Protein AF-A0A4Z0MKW8-F1 (afdb_monomer_lite)

Sequence (143 aa):
MVGWSIWFISRFDLAFAQEQYKRYEQHFSTNLGLVRLYQERAGQHTTNYGDLDSGPLVLGYSIPANAFAFADAVALGDLRNARRLQRLIQLGRREIETPTELRYGVRFANLPVSPLAEALLLYSEFPVTTHSSVRSSTAHVAF

Secondary structure (DSSP, 8-state):
--HHHHHHHTTT-HHHHHHHHHHHHHHHEEE-SS-EEEBSSTT----B---TTT-SBBTTB-HHHHHHHHHHHHHTT-HHHHHHHHHHHHHHEEEEEETTEEEEEESSSS-BPPHHHHHHHHHHHS-----------------

Radius of gyration: 18.4 Å; chains: 1; bounding box: 49×50×52 Å

Organism: NCBI:txid1525360

Foldseek 3Di:
DQLVVLLVCCVPPVPVSVVSLVVQCVFFWDDPDLAIFGFPDGPQQDADQDDLQFGTGHGRTGLLRLLSNLLSCLSNVVVVRNRRSVVVQVVQWDWDDDPVDIAIDGPVDRGGHRPVSGVSNVCSVVPPPPPPDPPPPPPPDDD

Structure (mmCIF, N/CA/C/O backbone):
data_AF-A0A4Z0MKW8-F1
#
_entry.id   AF-A0A4Z0MKW8-F1
#
loop_
_atom_site.group_PDB
_atom_site.id
_atom_site.type_symbol
_atom_site.label_atom_id
_atom_site.label_alt_id
_atom_site.label_comp_id
_atom_site.label_asym_id
_atom_site.label_entity_id
_atom_site.label_seq_id
_atom_site.pdbx_PDB_ins_code
_atom_site.Cartn_x
_atom_site.Cartn_y
_atom_site.Cartn_z
_atom_site.occupancy
_atom_site.B_iso_or_equiv
_atom_site.auth_seq_id
_atom_site.auth_comp_id
_atom_site.auth_asym_id
_atom_site.auth_atom_id
_atom_site.pdbx_PDB_model_num
ATOM 1 N N . MET A 1 1 ? 0.426 11.325 -3.180 1.00 67.50 1 MET A N 1
ATOM 2 C CA . MET A 1 1 ? -0.264 10.022 -3.193 1.00 67.50 1 MET A CA 1
ATOM 3 C C . MET A 1 1 ? -0.005 9.284 -4.511 1.00 67.50 1 MET A C 1
ATOM 5 O O . MET A 1 1 ? -0.615 9.621 -5.515 1.00 67.50 1 MET A O 1
ATOM 9 N N . VAL A 1 2 ? 0.948 8.342 -4.540 1.00 82.06 2 VAL A N 1
ATOM 10 C CA . VAL A 1 2 ? 1.342 7.599 -5.766 1.00 82.06 2 VAL A CA 1
ATOM 11 C C . VAL A 1 2 ? 0.580 6.275 -5.919 1.00 82.06 2 VAL A C 1
ATOM 13 O O . VAL A 1 2 ? 0.263 5.896 -7.042 1.00 82.06 2 VAL A O 1
ATOM 16 N N . GLY A 1 3 ? 0.246 5.607 -4.807 1.00 85.56 3 GLY A N 1
ATOM 17 C CA . GLY A 1 3 ? -0.361 4.270 -4.830 1.00 85.56 3 GLY A CA 1
ATOM 18 C C . GLY A 1 3 ? -1.683 4.201 -5.603 1.00 85.56 3 GLY A C 1
ATOM 19 O O . GLY A 1 3 ? -1.796 3.445 -6.554 1.00 85.56 3 GLY A O 1
ATOM 20 N N . TRP A 1 4 ? -2.662 5.070 -5.310 1.00 89.38 4 TRP A N 1
ATOM 21 C CA . TRP A 1 4 ? -3.954 5.020 -6.021 1.00 89.38 4 TRP A CA 1
ATOM 22 C C . TRP A 1 4 ? -3.816 5.177 -7.550 1.00 89.38 4 TRP A C 1
ATOM 24 O O . TRP A 1 4 ? -4.556 4.549 -8.308 1.00 89.38 4 TRP A O 1
ATOM 34 N N . SER A 1 5 ? -2.850 5.985 -8.008 1.00 93.81 5 SER A N 1
ATOM 35 C CA . SER A 1 5 ? -2.586 6.191 -9.431 1.00 93.81 5 SER A CA 1
ATOM 36 C C . SER A 1 5 ? -2.075 4.917 -10.098 1.00 93.81 5 SER A C 1
ATOM 38 O O . SER A 1 5 ? -2.455 4.641 -11.230 1.00 93.81 5 SER A O 1
ATOM 40 N N . ILE A 1 6 ? -1.242 4.126 -9.415 1.00 96.31 6 ILE A N 1
ATOM 41 C CA . ILE A 1 6 ? -0.727 2.850 -9.933 1.00 96.31 6 ILE A CA 1
ATOM 42 C C . ILE A 1 6 ? -1.882 1.868 -10.120 1.00 96.31 6 ILE A C 1
ATOM 44 O O . ILE A 1 6 ? -2.047 1.321 -11.216 1.00 96.31 6 ILE A O 1
ATOM 48 N N . TRP A 1 7 ? -2.722 1.702 -9.095 1.00 95.06 7 TRP A N 1
ATOM 49 C CA . TRP A 1 7 ? -3.927 0.883 -9.180 1.00 95.06 7 TRP A CA 1
ATOM 50 C C . TRP A 1 7 ? -4.818 1.320 -10.346 1.00 95.06 7 TRP A C 1
ATOM 52 O O . TRP A 1 7 ? -5.239 0.488 -11.149 1.00 95.06 7 TRP A O 1
ATOM 62 N N . PHE A 1 8 ? -5.063 2.624 -10.491 1.00 95.00 8 PHE A N 1
ATOM 63 C CA . PHE A 1 8 ? -5.893 3.161 -11.568 1.00 95.00 8 PHE A CA 1
ATOM 64 C C . PHE A 1 8 ? -5.296 2.888 -12.957 1.00 95.00 8 PHE A C 1
ATOM 66 O O . PHE A 1 8 ? -5.992 2.372 -13.831 1.00 95.00 8 PHE A O 1
ATOM 73 N N . ILE A 1 9 ? -4.002 3.160 -13.148 1.00 96.94 9 ILE A N 1
ATOM 74 C CA . ILE A 1 9 ? -3.279 2.924 -14.408 1.00 96.94 9 ILE A CA 1
ATOM 75 C C . ILE A 1 9 ? -3.317 1.446 -14.801 1.00 96.94 9 ILE A C 1
ATOM 77 O O . ILE A 1 9 ? -3.489 1.135 -15.979 1.00 96.94 9 ILE A O 1
ATOM 81 N N . SER A 1 10 ? -3.243 0.522 -13.834 1.00 96.06 10 SER A N 1
ATOM 82 C CA . SER A 1 10 ? -3.263 -0.926 -14.103 1.00 96.06 10 SER A CA 1
ATOM 83 C C . SER A 1 10 ? -4.496 -1.400 -14.889 1.00 96.06 10 SER A C 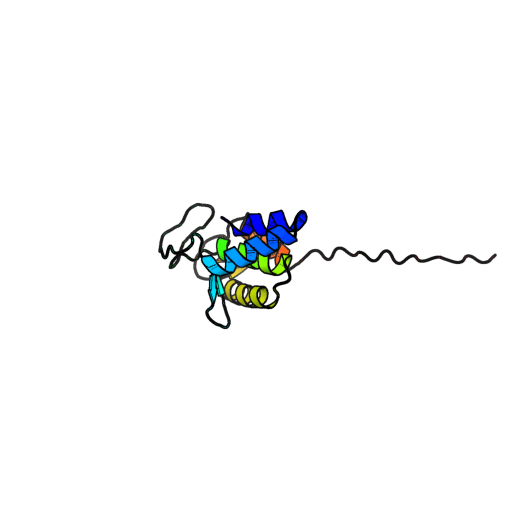1
ATOM 85 O O . SER A 1 10 ? -4.472 -2.466 -15.501 1.00 96.06 10 SER A O 1
ATOM 87 N N . ARG A 1 11 ? -5.573 -0.602 -14.904 1.00 93.69 11 ARG A N 1
ATOM 88 C CA . ARG A 1 11 ? -6.823 -0.890 -15.617 1.00 93.69 11 ARG A CA 1
ATOM 89 C C . ARG A 1 11 ? -6.734 -0.668 -17.129 1.00 93.69 11 ARG A C 1
ATOM 91 O O . ARG A 1 11 ? -7.579 -1.204 -17.840 1.00 93.69 11 ARG A O 1
ATOM 98 N N . PHE A 1 12 ? -5.763 0.107 -17.613 1.00 96.31 12 PHE A N 1
ATOM 99 C CA . PHE A 1 12 ? -5.632 0.449 -19.037 1.00 96.31 12 PHE A CA 1
ATOM 100 C C . PHE A 1 12 ? -4.195 0.399 -19.580 1.00 96.31 12 PHE A C 1
ATOM 102 O O . PHE A 1 12 ? -4.031 0.251 -20.787 1.00 96.31 12 PHE A O 1
ATOM 109 N N . ASP A 1 13 ? -3.165 0.452 -18.730 1.00 97.69 13 ASP A N 1
ATOM 110 C CA . ASP A 1 13 ? -1.762 0.236 -19.109 1.00 97.69 13 ASP A CA 1
ATOM 111 C C . ASP A 1 13 ? -1.018 -0.560 -18.024 1.00 97.69 13 ASP A C 1
ATOM 113 O O . ASP A 1 13 ? -0.393 -0.023 -17.104 1.00 97.69 13 ASP A O 1
ATOM 117 N N . LEU A 1 14 ? -1.103 -1.888 -18.125 1.00 96.81 14 LEU A N 1
ATOM 118 C CA . LEU A 1 14 ? -0.502 -2.792 -17.147 1.00 96.81 14 LEU A CA 1
ATOM 119 C C . LEU A 1 14 ? 1.031 -2.689 -17.114 1.00 96.81 14 LEU A C 1
ATOM 121 O O . LEU A 1 14 ? 1.623 -2.771 -16.038 1.00 96.81 14 LEU A O 1
ATOM 125 N N . ALA A 1 15 ? 1.678 -2.513 -18.267 1.00 97.81 15 ALA A N 1
ATOM 126 C CA . ALA A 1 15 ? 3.135 -2.482 -18.350 1.00 97.81 15 ALA A CA 1
ATOM 127 C C . ALA A 1 15 ? 3.694 -1.239 -17.647 1.00 97.81 15 ALA A C 1
ATOM 129 O O . ALA A 1 15 ? 4.612 -1.348 -16.827 1.00 97.81 15 ALA A O 1
ATOM 130 N N . PHE A 1 16 ? 3.089 -0.075 -17.893 1.00 97.81 16 PHE A N 1
ATOM 131 C CA . PHE A 1 16 ? 3.470 1.156 -17.215 1.00 97.81 16 PHE A CA 1
ATOM 132 C C . PHE A 1 16 ? 3.176 1.089 -15.711 1.00 97.81 16 PHE A C 1
ATOM 134 O O . PHE A 1 16 ? 4.029 1.464 -14.903 1.00 97.81 16 PHE A O 1
ATOM 141 N N . ALA A 1 17 ? 2.024 0.539 -15.307 1.00 98.12 17 ALA A N 1
ATOM 142 C CA . ALA A 1 17 ? 1.694 0.352 -13.892 1.00 98.12 17 ALA A CA 1
ATOM 143 C C . ALA A 1 17 ? 2.720 -0.532 -13.164 1.00 98.12 17 ALA A C 1
ATOM 145 O O . ALA A 1 17 ? 3.158 -0.191 -12.066 1.00 98.12 17 ALA A O 1
ATOM 146 N N . GLN A 1 18 ? 3.156 -1.635 -13.780 1.00 98.00 18 GLN A N 1
ATOM 147 C CA . GLN A 1 18 ? 4.186 -2.513 -13.216 1.00 98.00 18 GLN A CA 1
ATOM 148 C C . GLN A 1 18 ? 5.530 -1.799 -13.042 1.00 98.00 18 GLN A C 1
ATOM 1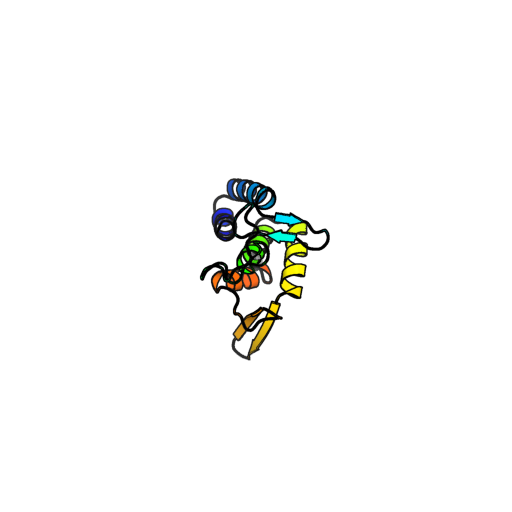50 O O . GLN A 1 18 ? 6.225 -2.019 -12.046 1.00 98.00 18 GLN A O 1
ATOM 155 N N . GLU A 1 19 ? 5.910 -0.944 -13.990 1.00 98.00 19 GLU A N 1
ATOM 156 C CA . GLU A 1 19 ? 7.116 -0.129 -13.870 1.00 98.00 19 GLU A CA 1
ATOM 157 C C . GLU A 1 19 ? 7.008 0.855 -12.699 1.00 98.00 19 GLU A C 1
ATOM 159 O O . GLU A 1 19 ? 7.914 0.922 -11.861 1.00 98.00 19 GLU A O 1
ATOM 164 N N . GLN A 1 20 ? 5.888 1.574 -12.596 1.00 97.69 20 GLN A N 1
ATOM 165 C CA . GLN A 1 20 ? 5.673 2.530 -11.511 1.00 97.69 20 GLN A CA 1
ATOM 166 C C . GLN A 1 20 ? 5.592 1.838 -10.149 1.00 97.69 20 GLN A C 1
ATOM 168 O O . GLN A 1 20 ? 6.162 2.339 -9.183 1.00 97.69 20 GLN A O 1
ATOM 173 N N . TYR A 1 21 ? 4.983 0.656 -10.071 1.00 97.38 21 TYR A N 1
ATOM 174 C CA . TYR A 1 21 ? 4.932 -0.145 -8.849 1.00 97.38 21 TYR A CA 1
ATOM 175 C C . TYR A 1 21 ? 6.317 -0.563 -8.359 1.00 97.38 21 TYR A C 1
ATOM 177 O O . TYR A 1 21 ? 6.618 -0.411 -7.176 1.00 97.38 21 TYR A O 1
ATOM 185 N N . LYS A 1 22 ? 7.206 -1.003 -9.258 1.00 97.19 22 LYS A N 1
ATOM 186 C CA . LYS A 1 22 ? 8.593 -1.333 -8.889 1.00 97.19 22 LYS A CA 1
ATOM 187 C C . LYS A 1 22 ? 9.329 -0.120 -8.324 1.00 97.19 22 LYS A C 1
ATOM 189 O O . LYS A 1 22 ? 9.999 -0.235 -7.301 1.00 97.19 22 LYS A O 1
ATOM 194 N N . ARG A 1 23 ? 9.177 1.049 -8.953 1.00 96.56 23 ARG A N 1
ATOM 195 C CA . ARG A 1 23 ? 9.762 2.309 -8.460 1.00 96.56 23 ARG A CA 1
ATOM 196 C C . ARG A 1 23 ? 9.164 2.702 -7.107 1.00 96.56 23 ARG A C 1
ATOM 198 O O . ARG A 1 23 ? 9.891 3.096 -6.199 1.00 96.56 23 ARG A O 1
ATOM 205 N N . TYR A 1 24 ? 7.852 2.552 -6.948 1.00 95.56 24 TYR A N 1
ATOM 206 C CA . TYR A 1 24 ? 7.154 2.845 -5.701 1.00 95.56 24 TYR A CA 1
ATOM 207 C C . TYR A 1 24 ? 7.646 1.952 -4.557 1.00 95.56 24 TYR A C 1
ATOM 209 O O . TYR A 1 24 ? 8.030 2.458 -3.504 1.00 95.56 24 TYR A O 1
ATOM 217 N N . GLU A 1 25 ? 7.746 0.640 -4.779 1.00 95.12 25 GLU A N 1
ATOM 218 C CA . GLU A 1 25 ? 8.324 -0.301 -3.817 1.00 95.12 25 GLU A CA 1
ATOM 219 C C . GLU A 1 25 ? 9.763 0.080 -3.440 1.00 95.12 25 GLU A C 1
ATOM 221 O O . GLU A 1 25 ? 10.108 0.071 -2.259 1.00 95.12 25 GLU A O 1
ATOM 226 N N . GLN A 1 26 ? 10.598 0.442 -4.414 1.00 94.81 26 GLN A N 1
ATOM 227 C CA . GLN A 1 26 ? 12.004 0.784 -4.179 1.00 94.81 26 GLN A CA 1
ATOM 228 C C . GLN A 1 26 ? 12.190 2.062 -3.357 1.00 94.81 26 GLN A C 1
ATOM 230 O O . GLN A 1 26 ? 13.080 2.113 -2.512 1.00 94.81 26 GLN A O 1
ATOM 235 N N . HIS A 1 27 ? 11.376 3.091 -3.598 1.00 93.88 27 HIS A N 1
ATOM 236 C CA . HIS A 1 27 ? 11.596 4.418 -3.016 1.00 93.88 27 HIS A CA 1
ATOM 237 C C . HIS A 1 27 ? 10.754 4.714 -1.774 1.00 93.88 27 HIS A C 1
ATOM 239 O O . HIS A 1 27 ? 11.129 5.581 -0.988 1.00 93.88 27 HIS A O 1
ATOM 245 N N . PHE A 1 28 ? 9.621 4.031 -1.599 1.00 94.44 28 PHE A N 1
ATOM 246 C CA . PHE A 1 28 ? 8.667 4.340 -0.532 1.00 94.44 28 PHE A CA 1
ATOM 247 C C . PHE A 1 28 ? 8.488 3.199 0.465 1.00 94.44 28 PHE A C 1
ATOM 249 O O . PHE A 1 28 ? 7.857 3.417 1.498 1.00 94.44 28 PHE A O 1
ATOM 256 N N . SER A 1 29 ? 9.000 1.995 0.190 1.00 93.75 29 SER A N 1
ATOM 257 C CA . SER A 1 29 ? 8.779 0.853 1.078 1.00 93.75 29 SER A CA 1
ATOM 258 C C . SER A 1 29 ? 9.958 0.559 1.999 1.00 93.75 29 SER A C 1
ATOM 260 O O . SER A 1 29 ? 11.120 0.653 1.615 1.00 93.75 29 SER A O 1
ATOM 262 N N . THR A 1 30 ? 9.641 0.095 3.205 1.00 94.62 30 THR A N 1
ATOM 263 C CA . THR A 1 30 ? 10.595 -0.553 4.109 1.00 94.62 30 THR A CA 1
ATOM 264 C C . THR A 1 30 ? 10.120 -1.962 4.410 1.00 94.62 30 THR A C 1
ATOM 266 O O . THR A 1 30 ? 9.016 -2.182 4.913 1.00 94.62 30 THR A O 1
ATOM 269 N N . ASN A 1 31 ? 10.960 -2.940 4.082 1.00 94.00 31 ASN A N 1
ATOM 270 C CA . ASN A 1 31 ? 10.683 -4.352 4.310 1.00 94.00 31 ASN A CA 1
ATOM 271 C C . ASN A 1 31 ? 11.209 -4.776 5.687 1.00 94.00 31 ASN A C 1
ATOM 273 O O . ASN A 1 31 ? 12.414 -4.752 5.920 1.00 94.00 31 ASN A O 1
ATOM 277 N N . LEU A 1 32 ? 10.311 -5.221 6.566 1.00 93.50 32 LEU A N 1
ATOM 278 C CA . LEU A 1 32 ? 10.628 -5.720 7.909 1.00 93.50 32 LEU A CA 1
ATOM 279 C C . LEU A 1 32 ? 10.415 -7.244 8.002 1.00 93.50 32 LEU A C 1
ATOM 281 O O . LEU A 1 32 ? 10.034 -7.789 9.037 1.00 93.50 32 LEU A O 1
ATOM 285 N N . GLY A 1 33 ? 10.603 -7.955 6.886 1.00 93.00 33 GLY A N 1
ATOM 286 C CA . GLY A 1 33 ? 10.484 -9.408 6.794 1.00 93.00 33 GLY A CA 1
ATOM 287 C C . GLY A 1 33 ? 9.042 -9.877 6.597 1.00 93.00 33 GLY A C 1
ATOM 288 O O . GLY A 1 33 ? 8.614 -10.127 5.460 1.00 93.00 33 GLY A O 1
ATOM 289 N N . LEU A 1 34 ? 8.310 -10.053 7.703 1.00 93.25 34 LEU A N 1
ATOM 290 C CA . LEU A 1 34 ? 6.931 -10.570 7.704 1.00 93.25 34 LEU A CA 1
ATOM 291 C C . LEU A 1 34 ? 5.889 -9.514 7.332 1.00 93.25 34 LEU A C 1
ATOM 293 O O . LEU A 1 34 ? 4.820 -9.879 6.837 1.00 93.25 34 LEU A O 1
ATOM 297 N N . VAL A 1 35 ? 6.228 -8.242 7.535 1.00 94.00 35 VAL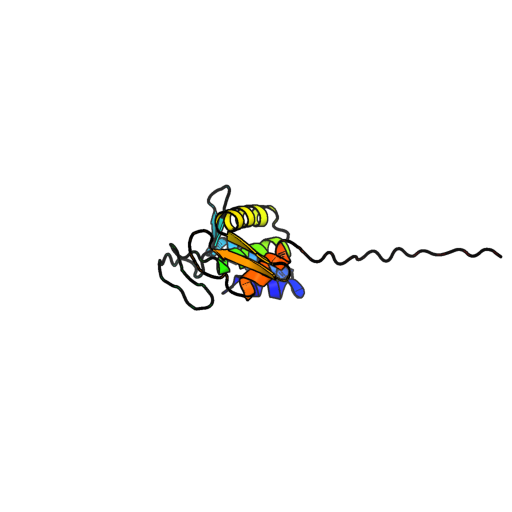 A N 1
ATOM 298 C CA . VAL A 1 35 ? 5.442 -7.068 7.152 1.00 94.00 35 VAL A CA 1
ATOM 299 C C . VAL A 1 35 ? 6.286 -6.143 6.282 1.00 94.00 35 VAL A C 1
ATOM 301 O O . VAL A 1 35 ? 7.518 -6.221 6.262 1.00 94.00 35 VAL A O 1
ATOM 304 N N . ARG A 1 36 ? 5.613 -5.257 5.557 1.00 94.56 36 ARG A N 1
ATOM 305 C CA . ARG A 1 36 ? 6.231 -4.174 4.800 1.00 94.56 36 ARG A CA 1
ATOM 306 C C . ARG A 1 36 ? 5.404 -2.923 4.997 1.00 94.56 36 ARG A C 1
ATOM 308 O O . ARG A 1 36 ? 4.184 -3.017 5.052 1.00 94.56 36 ARG A O 1
ATOM 315 N N . LEU A 1 37 ? 6.086 -1.798 5.120 1.00 93.44 37 LEU A N 1
ATOM 316 C CA . LEU A 1 37 ? 5.486 -0.496 5.359 1.00 93.44 37 LEU A CA 1
ATOM 317 C C . LEU A 1 37 ? 5.741 0.406 4.153 1.00 93.44 37 LEU A C 1
ATOM 319 O O . LEU A 1 37 ? 6.822 0.330 3.571 1.00 93.44 37 LEU A O 1
ATOM 323 N N . TYR A 1 38 ? 4.785 1.266 3.815 1.00 93.56 38 TYR A N 1
ATOM 324 C CA . TYR A 1 38 ? 4.899 2.270 2.757 1.00 93.56 38 TYR A CA 1
ATOM 325 C C . TYR A 1 38 ? 4.746 3.683 3.306 1.00 93.56 38 TYR A C 1
ATOM 327 O O . TYR A 1 38 ? 3.809 3.984 4.049 1.00 93.56 38 TYR A O 1
ATOM 335 N N . GLN A 1 39 ? 5.706 4.531 2.953 1.00 90.94 39 GLN A N 1
ATOM 336 C CA . GLN A 1 39 ? 5.733 5.938 3.316 1.00 90.94 39 GLN A CA 1
ATOM 337 C C . GLN A 1 39 ? 4.774 6.741 2.446 1.00 90.94 39 GLN A C 1
ATOM 339 O O . GLN A 1 39 ? 4.563 6.429 1.273 1.00 90.94 39 GLN A O 1
ATOM 344 N N . GLU A 1 40 ? 4.257 7.831 3.003 1.00 86.25 40 GLU A N 1
ATOM 345 C CA . GLU A 1 40 ? 3.477 8.802 2.234 1.00 86.25 40 GLU A CA 1
ATOM 346 C C . GLU A 1 40 ? 4.375 9.602 1.274 1.00 86.25 40 GLU A C 1
ATOM 348 O O . GLU A 1 40 ? 4.004 9.904 0.137 1.00 86.25 40 GLU A O 1
ATOM 353 N N . ARG A 1 41 ? 5.587 9.940 1.732 1.00 86.31 41 ARG A N 1
ATOM 354 C CA . ARG A 1 41 ? 6.566 10.763 1.012 1.00 86.31 41 ARG A CA 1
ATOM 355 C C . ARG A 1 41 ? 7.947 10.125 1.130 1.00 86.31 41 ARG A C 1
ATOM 357 O O . ARG A 1 41 ? 8.441 9.932 2.237 1.00 86.31 41 ARG A O 1
ATOM 364 N N . ALA A 1 42 ? 8.559 9.808 -0.009 1.00 83.94 42 ALA A N 1
ATOM 365 C CA . ALA A 1 42 ? 9.841 9.111 -0.055 1.00 83.94 42 ALA A CA 1
ATOM 366 C C . ALA A 1 42 ? 10.918 9.846 0.754 1.00 83.94 42 ALA A C 1
ATOM 368 O O . ALA A 1 42 ? 11.115 11.054 0.601 1.00 83.94 42 ALA A O 1
ATOM 369 N N . GLY A 1 43 ? 11.607 9.105 1.623 1.00 81.06 43 GLY A N 1
ATOM 370 C CA . GLY A 1 43 ? 12.708 9.616 2.441 1.00 81.06 43 GLY A CA 1
ATOM 371 C C . GLY A 1 43 ? 12.282 10.525 3.597 1.00 81.06 43 GLY A C 1
ATOM 372 O O . GLY A 1 43 ? 13.130 10.925 4.396 1.00 81.06 43 GLY A O 1
ATOM 373 N N . GLN A 1 44 ? 10.991 10.835 3.738 1.00 83.25 44 GLN A N 1
ATOM 374 C CA . GLN A 1 44 ? 10.488 11.669 4.824 1.00 83.25 44 GLN A CA 1
ATOM 375 C C . GLN A 1 44 ? 9.993 10.799 5.975 1.00 83.25 44 GLN A C 1
ATOM 377 O O . GLN A 1 44 ? 9.020 10.065 5.846 1.00 83.25 44 GLN A O 1
ATOM 382 N N . HIS A 1 45 ? 10.646 10.931 7.128 1.00 83.94 45 HIS A N 1
ATOM 383 C CA . HIS A 1 45 ? 10.355 10.155 8.334 1.00 83.94 45 HIS A CA 1
ATOM 384 C C . HIS A 1 45 ? 9.738 11.055 9.406 1.00 83.94 45 HIS A C 1
ATOM 386 O O . HIS A 1 45 ? 10.277 11.222 10.498 1.00 83.94 45 HIS A O 1
ATOM 392 N N . THR A 1 46 ? 8.634 11.713 9.062 1.00 83.81 46 THR A N 1
ATOM 393 C CA . THR A 1 46 ? 7.958 12.654 9.956 1.00 83.81 46 THR A CA 1
ATOM 394 C C . THR A 1 46 ? 6.892 11.953 10.790 1.00 83.81 46 THR A C 1
ATOM 396 O O . THR A 1 46 ? 6.205 11.045 10.322 1.00 83.81 46 THR A O 1
ATOM 399 N N . THR A 1 47 ? 6.739 12.393 12.037 1.00 84.00 47 THR A N 1
ATOM 400 C CA . THR A 1 47 ? 5.598 12.026 12.880 1.00 84.00 47 THR A CA 1
ATOM 401 C C . THR A 1 47 ? 4.747 13.272 13.077 1.00 84.00 47 THR A C 1
ATOM 403 O O . THR A 1 47 ? 5.204 14.238 13.686 1.00 84.00 47 THR A O 1
ATOM 406 N N . ASN A 1 48 ? 3.546 13.290 12.505 1.00 83.00 48 ASN A N 1
ATOM 407 C CA . ASN A 1 48 ? 2.600 14.405 12.590 1.00 83.00 48 ASN A CA 1
ATOM 408 C C . ASN A 1 48 ? 1.176 13.918 12.271 1.00 83.00 48 ASN A C 1
ATOM 410 O O . ASN A 1 48 ? 0.965 12.746 11.978 1.00 83.00 48 ASN A O 1
ATOM 414 N N . TYR A 1 49 ? 0.187 14.808 12.326 1.00 78.12 49 TYR A N 1
ATOM 415 C CA . TYR A 1 49 ? -1.209 14.459 12.035 1.00 78.12 49 TYR A CA 1
ATOM 416 C C . TYR 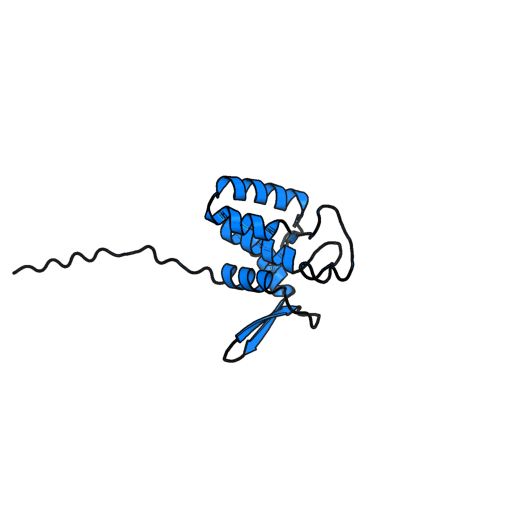A 1 49 ? -1.513 14.208 10.545 1.00 78.12 49 TYR A C 1
ATOM 418 O O . TYR A 1 49 ? -2.634 13.821 10.231 1.00 78.12 49 TYR A O 1
ATOM 426 N N . GLY A 1 50 ? -0.533 14.396 9.656 1.00 76.06 50 GLY A N 1
ATOM 427 C CA . GLY A 1 50 ? -0.699 14.344 8.207 1.00 76.06 50 GLY A CA 1
ATOM 428 C C . GLY A 1 50 ? -1.630 15.425 7.668 1.00 76.06 50 GLY A C 1
ATOM 429 O O . GLY A 1 50 ? -1.842 16.467 8.290 1.00 76.06 50 GLY A O 1
ATOM 430 N N . ASP A 1 51 ? -2.150 15.173 6.474 1.00 75.75 51 ASP A N 1
ATOM 431 C CA . ASP A 1 51 ? -3.264 15.895 5.858 1.00 75.75 51 ASP A CA 1
ATOM 432 C C . ASP A 1 51 ? -4.520 15.003 5.835 1.00 75.75 51 ASP A C 1
ATOM 434 O O . ASP A 1 51 ? -4.527 13.902 6.390 1.00 75.75 51 ASP A O 1
ATOM 438 N N . LEU A 1 52 ? -5.604 15.484 5.217 1.00 66.94 52 LEU A N 1
ATOM 439 C CA . LEU A 1 52 ? -6.868 14.744 5.132 1.00 66.94 52 LEU A CA 1
ATOM 440 C C . LEU A 1 52 ? -6.695 13.360 4.480 1.00 66.94 52 LEU A C 1
ATOM 442 O O . LEU A 1 52 ? -7.364 12.406 4.875 1.00 66.94 52 LEU A O 1
ATOM 446 N N . ASP A 1 53 ? -5.789 13.257 3.507 1.00 68.62 53 ASP A N 1
ATOM 447 C CA . ASP A 1 53 ? -5.626 12.068 2.673 1.00 68.62 53 ASP A CA 1
ATOM 448 C C . ASP A 1 53 ? -4.701 11.034 3.312 1.00 68.62 53 ASP A C 1
ATOM 450 O O . ASP A 1 53 ? -4.908 9.833 3.140 1.00 68.62 53 ASP A O 1
ATOM 454 N N . SER A 1 54 ? -3.697 11.491 4.060 1.00 71.56 54 SER A N 1
ATOM 455 C CA . SER A 1 54 ? -2.709 10.642 4.729 1.00 71.56 54 SER A CA 1
ATOM 456 C C . SER A 1 54 ? -3.094 10.273 6.164 1.00 71.56 54 SER A C 1
ATOM 458 O O . SER A 1 54 ? -2.751 9.184 6.628 1.00 71.56 54 SER A O 1
ATOM 460 N N . GLY A 1 55 ? -3.837 11.125 6.874 1.00 78.06 55 GLY A N 1
ATOM 461 C CA . GLY A 1 55 ? -4.073 10.955 8.308 1.00 78.06 55 GLY A CA 1
ATOM 462 C C . GLY A 1 55 ? -2.761 10.908 9.107 1.00 78.06 55 GLY A C 1
ATOM 463 O O . GLY A 1 55 ? -1.703 11.277 8.595 1.00 78.06 55 GLY A O 1
ATOM 464 N N . PRO A 1 56 ? -2.778 10.444 10.370 1.00 80.25 56 PRO A N 1
ATOM 465 C CA . PRO A 1 56 ? -1.577 10.467 11.195 1.00 80.25 56 PRO A CA 1
ATOM 466 C C . PRO A 1 56 ? -0.414 9.696 10.576 1.00 80.25 56 PRO A C 1
ATOM 468 O O . PRO A 1 56 ? -0.515 8.507 10.265 1.00 80.25 56 PRO A O 1
ATOM 471 N N . LEU A 1 57 ? 0.709 10.396 10.456 1.00 81.25 57 LEU A N 1
ATOM 472 C CA . LEU A 1 57 ? 1.981 9.852 10.026 1.00 81.25 57 LEU A CA 1
ATOM 473 C C . LEU A 1 57 ? 2.767 9.407 11.254 1.00 81.25 57 LEU A C 1
ATOM 475 O O . LEU A 1 57 ? 2.990 10.193 12.177 1.00 81.25 57 LEU A O 1
ATOM 479 N N . VAL A 1 58 ? 3.236 8.163 11.247 1.00 80.00 58 VAL A N 1
ATOM 480 C CA . VAL A 1 58 ? 4.170 7.639 12.250 1.00 80.00 58 VAL A CA 1
ATOM 481 C C . VAL A 1 58 ? 5.451 7.258 11.529 1.00 80.00 58 VAL A C 1
ATOM 483 O O . VAL A 1 58 ? 5.452 6.327 10.728 1.00 80.00 58 VAL A O 1
ATOM 486 N N . LEU A 1 59 ? 6.543 7.986 11.785 1.00 81.38 59 LEU A N 1
ATOM 487 C CA . LEU A 1 59 ? 7.831 7.792 11.098 1.00 81.38 59 LEU A CA 1
ATOM 488 C C . LEU A 1 59 ? 7.712 7.815 9.557 1.00 81.38 59 LEU A C 1
ATOM 490 O O . LEU A 1 59 ? 8.429 7.100 8.859 1.00 81.38 59 LEU A O 1
ATOM 494 N N . GLY A 1 60 ? 6.799 8.632 9.025 1.00 79.62 60 GLY A N 1
ATOM 495 C CA . GLY A 1 60 ? 6.521 8.775 7.592 1.00 79.62 60 GLY A CA 1
ATOM 496 C C . GLY A 1 60 ? 5.516 7.773 7.015 1.00 79.62 60 GLY A C 1
ATOM 497 O O . GLY A 1 60 ? 5.115 7.918 5.860 1.00 79.62 60 GLY A O 1
ATOM 498 N N . TYR A 1 61 ? 5.091 6.778 7.796 1.00 84.25 61 TYR A N 1
ATOM 499 C CA . TYR A 1 61 ? 4.130 5.759 7.377 1.00 84.25 61 TYR A CA 1
ATOM 500 C C . TYR A 1 61 ? 2.701 6.185 7.689 1.00 84.25 61 TYR A C 1
ATOM 502 O O . TYR A 1 61 ? 2.423 6.677 8.783 1.00 84.25 61 TYR A O 1
ATOM 510 N N . SER A 1 62 ? 1.801 5.948 6.737 1.00 86.06 62 SER A N 1
ATOM 511 C CA . SER A 1 62 ? 0.383 6.287 6.844 1.00 86.06 62 SER A CA 1
ATOM 512 C C . SER A 1 62 ? -0.480 5.055 6.575 1.00 86.06 62 SER A C 1
ATOM 514 O O . SER A 1 62 ? -0.098 4.161 5.814 1.00 86.06 62 SER A O 1
ATOM 516 N N . ILE A 1 63 ? -1.652 4.967 7.203 1.00 85.88 63 ILE A N 1
ATOM 517 C CA . ILE A 1 63 ? -2.598 3.875 6.925 1.00 85.88 63 ILE A CA 1
ATOM 518 C C . ILE A 1 63 ? -3.057 3.908 5.455 1.00 85.88 63 ILE A C 1
ATOM 520 O O . ILE A 1 63 ? -2.995 2.858 4.812 1.00 85.88 63 ILE A O 1
ATOM 524 N N . PRO A 1 64 ? -3.427 5.072 4.883 1.00 88.31 64 PRO A N 1
ATOM 525 C CA . PRO A 1 64 ? -3.793 5.184 3.471 1.00 88.31 64 PRO A CA 1
ATOM 526 C C . PRO A 1 64 ? -2.684 4.743 2.505 1.00 88.31 64 PRO A C 1
ATOM 528 O O . PRO A 1 64 ? -2.968 4.008 1.561 1.00 88.31 64 PRO A O 1
ATOM 531 N N . ALA A 1 65 ? -1.416 5.088 2.756 1.00 90.81 65 ALA A N 1
ATOM 532 C CA . ALA A 1 65 ? -0.305 4.643 1.908 1.00 90.81 65 ALA A CA 1
ATOM 533 C C . ALA A 1 65 ? -0.174 3.114 1.891 1.00 90.81 65 ALA A C 1
ATOM 535 O O . ALA A 1 65 ? -0.012 2.513 0.830 1.00 90.81 65 ALA A O 1
ATOM 536 N N . ASN A 1 66 ? -0.292 2.466 3.053 1.00 93.75 66 ASN A N 1
ATOM 537 C CA . ASN A 1 66 ? -0.229 1.006 3.143 1.00 93.75 66 ASN A CA 1
ATOM 538 C C . ASN A 1 66 ? -1.456 0.323 2.517 1.00 93.75 66 ASN A C 1
ATOM 540 O O . ASN A 1 66 ? -1.320 -0.733 1.901 1.00 93.75 66 ASN A O 1
ATOM 544 N N . ALA A 1 67 ? -2.636 0.932 2.641 1.00 93.38 67 ALA A N 1
ATOM 545 C CA . ALA A 1 67 ? -3.865 0.473 2.003 1.00 93.38 67 ALA A CA 1
ATOM 546 C C . ALA A 1 67 ? -3.771 0.503 0.472 1.00 93.38 67 ALA A C 1
ATOM 548 O O . ALA A 1 67 ? -4.120 -0.471 -0.194 1.00 93.38 67 ALA A O 1
ATOM 549 N N . PHE A 1 68 ? -3.242 1.587 -0.094 1.00 94.75 68 PHE A N 1
ATOM 550 C CA . PHE A 1 68 ? -3.042 1.686 -1.537 1.00 94.75 68 PHE A CA 1
ATOM 551 C C . PHE A 1 68 ? -1.957 0.755 -2.045 1.00 94.75 68 PHE A C 1
ATOM 553 O O . PHE A 1 68 ? -2.183 0.056 -3.025 1.00 94.75 68 PHE A O 1
ATOM 560 N N . ALA A 1 69 ? -0.834 0.648 -1.334 1.00 96.00 69 ALA A N 1
ATOM 561 C CA . ALA A 1 69 ? 0.194 -0.324 -1.681 1.00 96.00 69 ALA A CA 1
ATOM 562 C C . ALA A 1 69 ? -0.345 -1.767 -1.670 1.00 96.00 69 ALA A C 1
ATOM 564 O O . ALA A 1 69 ? 0.091 -2.595 -2.470 1.00 96.00 69 ALA A O 1
ATOM 565 N N . PHE A 1 70 ? -1.291 -2.086 -0.776 1.00 96.25 70 PHE A N 1
ATOM 566 C CA . PHE A 1 70 ? -1.954 -3.391 -0.765 1.00 96.25 70 PHE A CA 1
ATOM 567 C C . PHE A 1 70 ? -2.801 -3.590 -2.021 1.00 96.25 70 PHE A C 1
ATOM 569 O O . PHE A 1 70 ? -2.676 -4.627 -2.673 1.00 96.25 70 PHE A O 1
ATOM 576 N N . ALA A 1 71 ? -3.606 -2.592 -2.388 1.00 95.56 71 ALA A N 1
ATOM 577 C CA . ALA A 1 71 ? -4.419 -2.643 -3.596 1.00 95.56 71 ALA A CA 1
ATOM 578 C C . ALA A 1 71 ? -3.563 -2.777 -4.866 1.00 95.56 71 ALA A C 1
ATOM 580 O O . ALA A 1 71 ? -3.886 -3.590 -5.731 1.00 95.56 71 ALA A O 1
ATOM 581 N N . ASP A 1 72 ? -2.441 -2.058 -4.951 1.00 96.75 72 ASP A N 1
ATOM 582 C CA . ASP A 1 72 ? -1.470 -2.180 -6.046 1.00 96.75 72 ASP A CA 1
ATOM 583 C C . ASP A 1 72 ? -0.893 -3.595 -6.129 1.00 96.75 72 ASP A C 1
ATOM 585 O O . ASP A 1 72 ? -0.872 -4.207 -7.198 1.00 96.75 72 ASP A O 1
ATOM 589 N N . ALA A 1 73 ? -0.457 -4.145 -4.991 1.00 96.88 73 ALA A N 1
ATOM 590 C CA . ALA A 1 73 ? 0.113 -5.485 -4.928 1.00 96.88 73 ALA A CA 1
ATOM 591 C C . ALA A 1 73 ? -0.897 -6.555 -5.370 1.00 96.88 73 ALA A C 1
ATOM 593 O O . ALA A 1 73 ? -0.532 -7.489 -6.084 1.00 96.88 73 ALA A O 1
ATOM 594 N N . VAL A 1 74 ? -2.170 -6.411 -4.985 1.00 96.06 74 VAL A N 1
ATOM 595 C CA . VAL A 1 74 ? -3.252 -7.298 -5.436 1.00 96.06 74 VAL A CA 1
ATOM 596 C C . VAL A 1 74 ? -3.505 -7.130 -6.935 1.00 96.06 74 VAL A C 1
ATOM 598 O O . VAL A 1 74 ? -3.501 -8.125 -7.659 1.00 96.06 74 VAL A O 1
ATOM 601 N N . ALA A 1 75 ? -3.668 -5.896 -7.419 1.00 95.12 75 ALA A N 1
ATOM 602 C CA . ALA A 1 75 ? -3.970 -5.606 -8.823 1.00 95.12 75 ALA A CA 1
ATOM 603 C C . ALA A 1 75 ? -2.869 -6.080 -9.786 1.00 95.12 75 ALA A C 1
ATOM 605 O O . ALA A 1 75 ? -3.164 -6.516 -10.897 1.00 95.12 75 ALA A O 1
ATOM 606 N N . LEU A 1 76 ? -1.607 -6.031 -9.354 1.00 96.38 76 LEU A N 1
ATOM 607 C CA . LEU A 1 76 ? -0.445 -6.403 -10.164 1.00 96.38 76 LEU A CA 1
ATOM 608 C C . LEU A 1 76 ? 0.041 -7.841 -9.922 1.00 96.38 76 LEU A C 1
ATOM 610 O O . LEU A 1 76 ? 1.043 -8.254 -10.506 1.00 96.38 76 LEU A O 1
ATOM 614 N N . GLY A 1 77 ? -0.657 -8.615 -9.083 1.00 95.44 77 GLY A N 1
ATOM 615 C CA . GLY A 1 77 ? -0.356 -10.028 -8.835 1.00 95.44 77 GLY A CA 1
ATOM 616 C C . GLY A 1 77 ? 0.864 -10.291 -7.941 1.00 95.44 77 GLY A C 1
ATOM 617 O O . GLY A 1 77 ? 1.350 -11.422 -7.881 1.00 95.44 77 GLY A O 1
ATOM 618 N N . ASP A 1 78 ? 1.358 -9.295 -7.204 1.00 96.69 78 ASP A N 1
ATOM 619 C CA . ASP A 1 78 ? 2.432 -9.457 -6.220 1.00 96.69 78 ASP A CA 1
ATOM 620 C C . ASP A 1 78 ? 1.888 -10.027 -4.901 1.00 96.69 78 ASP A C 1
ATOM 622 O O . ASP A 1 78 ? 1.772 -9.363 -3.865 1.00 96.69 78 ASP A O 1
ATOM 626 N N . LEU A 1 79 ? 1.569 -11.321 -4.932 1.00 95.56 79 LEU A N 1
ATOM 627 C CA . LEU A 1 79 ? 0.979 -12.037 -3.799 1.00 95.56 79 LEU A CA 1
ATOM 628 C C . LEU A 1 79 ? 1.876 -12.030 -2.557 1.00 95.56 79 LEU A C 1
ATOM 630 O O . LEU A 1 79 ? 1.389 -12.115 -1.426 1.00 95.56 79 LEU A O 1
ATOM 634 N N . ARG A 1 80 ? 3.200 -11.956 -2.738 1.00 95.88 80 ARG A N 1
ATOM 635 C CA . ARG A 1 80 ? 4.143 -11.941 -1.617 1.00 95.88 80 ARG A CA 1
ATOM 636 C C . ARG A 1 80 ? 4.027 -10.630 -0.857 1.00 95.88 80 ARG A C 1
ATOM 638 O O . ARG A 1 80 ? 3.975 -10.654 0.375 1.00 95.88 80 ARG A O 1
ATOM 645 N N . ASN A 1 81 ? 4.008 -9.508 -1.567 1.00 96.62 81 ASN A N 1
ATOM 646 C CA . ASN A 1 81 ? 3.873 -8.203 -0.945 1.00 96.62 81 ASN A CA 1
ATOM 647 C C . ASN A 1 81 ? 2.456 -7.973 -0.414 1.00 96.62 81 ASN A C 1
ATOM 649 O O . ASN A 1 81 ? 2.310 -7.537 0.727 1.00 96.62 81 ASN A O 1
ATOM 653 N N . ALA A 1 82 ? 1.432 -8.399 -1.160 1.00 96.62 82 ALA A N 1
ATOM 654 C CA . ALA A 1 82 ? 0.040 -8.344 -0.725 1.00 96.62 82 ALA A CA 1
ATOM 655 C C . ALA A 1 82 ? -0.153 -9.031 0.637 1.00 96.62 82 ALA A C 1
ATOM 657 O O . ALA A 1 82 ? -0.706 -8.434 1.553 1.00 96.62 82 ALA A O 1
ATOM 658 N N . ARG A 1 83 ? 0.405 -10.235 0.843 1.00 96.31 83 ARG A N 1
ATOM 659 C CA . ARG A 1 83 ? 0.341 -10.934 2.144 1.00 96.31 83 ARG A CA 1
ATOM 660 C C . ARG A 1 83 ? 1.041 -10.184 3.278 1.00 96.31 83 ARG A C 1
ATOM 662 O O . ARG A 1 83 ? 0.581 -10.226 4.415 1.00 96.31 83 ARG A O 1
ATOM 669 N N . ARG A 1 84 ? 2.175 -9.530 3.009 1.00 96.81 84 ARG A N 1
ATOM 670 C CA . ARG A 1 84 ? 2.898 -8.741 4.025 1.00 96.81 84 ARG A CA 1
ATOM 671 C C . ARG A 1 84 ? 2.091 -7.524 4.457 1.00 96.81 84 ARG A C 1
ATOM 673 O O . ARG A 1 84 ? 2.008 -7.247 5.650 1.00 96.81 84 ARG A O 1
ATOM 680 N N . LEU A 1 85 ? 1.506 -6.831 3.487 1.00 95.81 85 LEU A N 1
ATOM 681 C CA . LEU A 1 85 ? 0.664 -5.664 3.718 1.00 95.81 85 LEU A CA 1
ATOM 682 C C . LEU A 1 85 ? -0.642 -6.060 4.400 1.00 95.81 85 LEU A C 1
ATOM 684 O O . LEU A 1 85 ? -1.031 -5.423 5.370 1.00 95.81 85 LEU A O 1
ATOM 688 N N . GLN A 1 86 ? -1.251 -7.174 3.997 1.00 94.88 86 GLN A N 1
ATOM 689 C CA . GLN A 1 86 ? -2.441 -7.711 4.648 1.00 94.88 86 GLN A CA 1
ATOM 690 C C . GLN A 1 86 ? -2.199 -7.994 6.133 1.00 94.88 86 GLN A C 1
ATOM 692 O O . GLN A 1 86 ? -3.011 -7.602 6.963 1.00 94.88 86 GLN A O 1
ATOM 697 N N . ARG A 1 87 ? -1.064 -8.607 6.503 1.00 94.62 87 ARG A N 1
ATOM 698 C CA . ARG A 1 87 ? -0.709 -8.804 7.922 1.00 94.62 87 ARG A CA 1
ATOM 699 C C . ARG A 1 87 ? -0.600 -7.482 8.672 1.00 94.62 87 ARG A C 1
ATOM 701 O O . ARG A 1 87 ? -1.132 -7.366 9.770 1.00 94.62 87 ARG A O 1
ATOM 708 N N . LEU A 1 88 ? 0.076 -6.492 8.088 1.00 93.19 88 LEU A N 1
ATOM 709 C CA . LEU A 1 88 ? 0.189 -5.159 8.680 1.00 93.19 88 LEU A CA 1
ATOM 710 C C . LEU A 1 88 ? -1.197 -4.528 8.896 1.00 93.19 88 LEU A C 1
ATOM 712 O O . LEU A 1 88 ? -1.495 -4.053 9.990 1.00 93.19 88 LEU A O 1
ATOM 716 N N . ILE A 1 89 ? -2.050 -4.564 7.873 1.00 92.19 89 ILE A N 1
ATOM 717 C CA . ILE A 1 89 ? -3.410 -4.020 7.903 1.00 92.19 89 ILE A CA 1
ATOM 718 C C . ILE A 1 89 ? -4.253 -4.741 8.960 1.00 92.19 89 ILE A C 1
ATOM 720 O O . ILE A 1 89 ? -4.885 -4.085 9.781 1.00 92.19 89 ILE A O 1
ATOM 724 N N . GLN A 1 90 ? -4.207 -6.073 9.021 1.00 91.56 90 GLN A N 1
ATOM 725 C CA . GLN A 1 90 ? -4.928 -6.867 10.022 1.00 91.56 90 GLN A CA 1
ATOM 726 C C . GLN A 1 90 ? -4.483 -6.580 11.460 1.00 91.56 90 GLN A C 1
ATOM 728 O O . GLN A 1 90 ? -5.299 -6.664 12.376 1.00 91.56 90 GLN A O 1
ATOM 733 N N . LEU A 1 91 ? -3.212 -6.232 11.678 1.00 90.19 91 LEU A N 1
ATOM 734 C CA . LEU A 1 91 ? -2.723 -5.794 12.989 1.00 90.19 91 LEU A CA 1
ATOM 735 C C . LEU A 1 91 ? -3.245 -4.396 13.346 1.00 90.19 91 LEU A C 1
ATOM 737 O O . LEU A 1 91 ? -3.601 -4.148 14.498 1.00 90.19 91 LEU A O 1
ATOM 741 N N . GLY A 1 92 ? -3.284 -3.493 12.363 1.00 87.38 92 GLY A N 1
ATOM 742 C CA . GLY A 1 92 ? -3.623 -2.083 12.552 1.00 87.38 92 GLY A CA 1
ATOM 743 C C . GLY A 1 92 ? -5.115 -1.751 12.498 1.00 87.38 92 GLY A C 1
ATOM 744 O O . GLY A 1 92 ? -5.507 -0.706 13.019 1.00 87.38 92 GLY A O 1
ATOM 745 N N . ARG A 1 93 ? -5.955 -2.606 11.901 1.00 88.94 93 ARG A N 1
ATOM 746 C CA . ARG A 1 93 ? -7.389 -2.340 11.709 1.00 88.94 93 ARG A CA 1
ATOM 747 C C . ARG A 1 93 ? -8.259 -2.876 12.841 1.00 88.94 93 ARG A C 1
ATOM 749 O O . ARG A 1 93 ? -7.971 -3.924 13.426 1.00 88.94 93 ARG A O 1
ATOM 756 N N . ARG A 1 94 ? -9.379 -2.207 13.100 1.00 90.69 94 ARG A N 1
ATOM 757 C CA . ARG A 1 94 ? -10.574 -2.820 13.693 1.00 90.69 94 ARG A CA 1
ATOM 758 C C . ARG A 1 94 ? -11.687 -2.837 12.662 1.00 90.69 94 ARG A C 1
ATOM 760 O O . ARG A 1 94 ? -11.795 -1.915 11.857 1.00 90.69 94 ARG A O 1
ATOM 767 N N . GLU A 1 95 ? -12.515 -3.859 12.742 1.00 90.56 95 GLU A N 1
ATOM 768 C CA . GLU A 1 95 ? -13.717 -3.982 11.930 1.00 90.56 95 GLU A CA 1
ATOM 769 C C . GLU A 1 95 ? -14.895 -3.451 12.746 1.00 90.56 95 GLU A C 1
ATOM 771 O O . GLU A 1 95 ? -14.993 -3.695 13.952 1.00 90.56 95 GLU A O 1
ATOM 776 N N . ILE A 1 96 ? -15.728 -2.638 12.108 1.00 89.62 96 ILE A N 1
ATOM 777 C CA . ILE A 1 96 ? -16.955 -2.081 12.664 1.00 89.62 96 ILE A CA 1
ATOM 778 C C . ILE A 1 96 ? -18.065 -2.576 11.748 1.00 89.62 96 ILE A C 1
ATOM 780 O O . ILE A 1 96 ? -18.241 -2.058 10.647 1.00 89.62 96 ILE A O 1
ATOM 784 N N . GLU A 1 97 ? -18.761 -3.615 12.190 1.00 91.12 97 GLU A N 1
ATOM 785 C CA . GLU A 1 97 ? -19.824 -4.255 11.423 1.00 91.12 97 GLU A CA 1
ATOM 786 C C . GLU A 1 97 ? -21.181 -3.964 12.068 1.00 91.12 97 GLU A C 1
ATOM 788 O O . GLU A 1 97 ? -21.369 -4.103 13.279 1.00 91.12 97 GLU A O 1
ATOM 793 N N . THR A 1 98 ? -22.127 -3.536 11.243 1.00 91.31 98 THR A N 1
ATOM 794 C CA . THR A 1 98 ? -23.544 -3.372 11.574 1.00 91.31 98 THR A CA 1
ATOM 795 C C . THR A 1 98 ? -24.375 -4.173 10.565 1.00 91.31 98 THR A C 1
ATOM 797 O O . THR A 1 98 ? -23.849 -4.550 9.517 1.00 91.31 98 THR A O 1
ATOM 800 N N . PRO A 1 99 ? -25.684 -4.395 10.795 1.00 94.19 99 PRO A N 1
ATOM 801 C CA . PRO A 1 99 ? -26.526 -5.121 9.839 1.00 94.19 99 PRO A CA 1
ATOM 802 C C . PRO A 1 99 ? -26.566 -4.524 8.422 1.00 94.19 99 PRO A C 1
ATOM 804 O O . PRO A 1 99 ? -26.979 -5.208 7.490 1.00 94.19 99 PRO A O 1
ATOM 807 N N . THR A 1 100 ? -26.180 -3.255 8.253 1.00 93.44 100 THR A N 1
ATOM 808 C CA . THR A 1 100 ? -26.251 -2.526 6.977 1.00 93.44 100 THR A CA 1
ATOM 809 C C . THR A 1 100 ? -24.901 -2.019 6.477 1.00 93.44 100 THR A C 1
ATOM 811 O O . THR A 1 100 ? -24.845 -1.439 5.396 1.00 93.44 100 THR A O 1
ATOM 814 N N . GLU A 1 101 ? -23.824 -2.164 7.251 1.00 87.81 101 GLU A N 1
ATOM 815 C CA . GLU A 1 101 ? -22.559 -1.484 6.968 1.00 87.81 101 GLU A CA 1
ATOM 816 C C . GLU A 1 101 ? -21.361 -2.258 7.530 1.00 87.81 101 GLU A C 1
ATOM 818 O O . GLU A 1 101 ? -21.355 -2.623 8.705 1.00 87.81 101 GLU A O 1
ATOM 823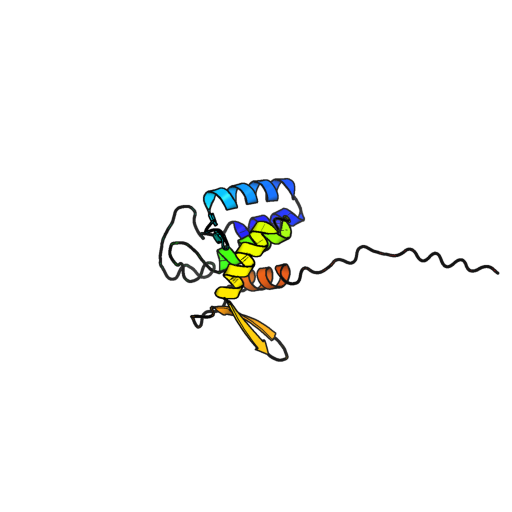 N N . LEU A 1 102 ? -20.329 -2.437 6.701 1.00 87.81 102 LEU A N 1
ATOM 824 C CA . LEU A 1 102 ? -18.997 -2.875 7.114 1.00 87.81 102 LEU A CA 1
ATOM 825 C C . LEU A 1 102 ? -18.017 -1.719 6.922 1.00 87.81 102 LEU A C 1
ATOM 827 O O . LEU A 1 102 ? -17.887 -1.194 5.815 1.00 87.81 102 LEU A O 1
ATOM 831 N N . ARG A 1 103 ? -17.306 -1.358 7.991 1.00 88.94 103 ARG A N 1
ATOM 832 C CA . ARG A 1 103 ? -16.266 -0.326 7.984 1.00 88.94 103 ARG A CA 1
ATOM 833 C C . ARG A 1 103 ? -14.994 -0.770 8.681 1.00 88.94 103 ARG A C 1
ATOM 835 O O . ARG A 1 103 ? -15.007 -1.597 9.594 1.00 88.94 103 ARG A O 1
ATOM 842 N N . TYR A 1 104 ? -13.893 -0.143 8.303 1.00 88.06 104 TYR A N 1
ATOM 843 C CA . TYR A 1 104 ? -12.596 -0.257 8.937 1.00 88.06 104 TYR A CA 1
ATOM 844 C C . TYR A 1 104 ? -12.219 1.033 9.662 1.00 88.06 104 TYR A C 1
ATOM 846 O O . TYR A 1 104 ? -12.273 2.147 9.141 1.00 88.06 104 TYR A O 1
ATOM 854 N N . GLY A 1 105 ? -11.788 0.860 10.906 1.00 87.25 105 GLY A N 1
ATOM 855 C CA . GLY A 1 105 ? -11.162 1.902 11.707 1.00 87.25 105 GLY A CA 1
ATOM 856 C C . GLY A 1 105 ? -9.753 1.502 12.116 1.00 87.25 105 GLY A C 1
ATOM 857 O O . GLY A 1 105 ? -9.334 0.353 11.961 1.00 87.25 105 GLY A O 1
ATOM 858 N N . 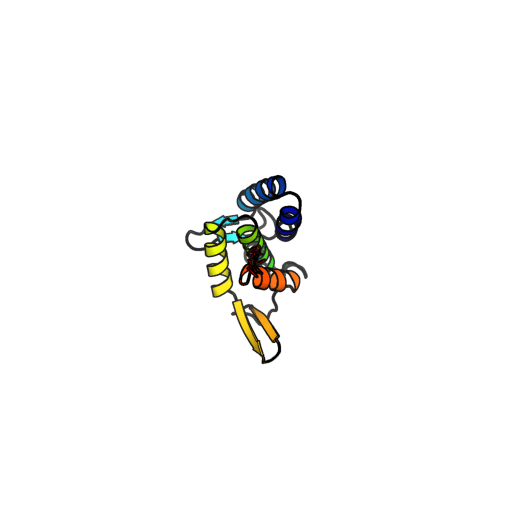VAL A 1 106 ? -9.025 2.438 12.711 1.00 84.81 106 VAL A N 1
ATOM 859 C CA . VAL A 1 106 ? -7.743 2.130 13.352 1.00 84.81 106 VAL A CA 1
ATOM 860 C C . VAL A 1 106 ? -8.003 1.403 14.674 1.00 84.81 106 VAL A C 1
ATOM 862 O O . VAL A 1 106 ? -8.896 1.776 15.435 1.00 84.81 106 VAL A O 1
ATOM 865 N N . ARG A 1 107 ? -7.248 0.340 14.963 1.00 86.56 107 ARG A N 1
ATOM 866 C CA . ARG A 1 107 ? -7.443 -0.487 16.166 1.00 86.56 107 ARG A CA 1
ATOM 867 C C . ARG A 1 107 ? -7.137 0.267 17.456 1.00 86.56 107 ARG A C 1
ATOM 869 O O . ARG A 1 107 ? -7.876 0.146 18.424 1.00 86.56 107 ARG A O 1
ATOM 876 N N . PHE A 1 108 ? -6.052 1.035 17.458 1.00 82.50 108 PHE A N 1
ATOM 877 C CA . PHE A 1 108 ? -5.508 1.680 18.659 1.00 82.50 108 PHE A CA 1
ATOM 878 C C . PHE A 1 108 ? -5.834 3.176 18.755 1.00 82.50 108 PHE A C 1
ATOM 880 O O . PHE A 1 108 ? -5.278 3.875 19.596 1.00 82.50 108 PHE A O 1
ATOM 887 N N . ALA A 1 109 ? -6.715 3.682 17.891 1.00 80.12 109 ALA A N 1
ATOM 888 C CA . ALA A 1 109 ? -7.132 5.077 17.885 1.00 80.12 109 ALA A CA 1
ATOM 889 C C . ALA A 1 109 ? -8.566 5.198 17.363 1.00 80.12 109 ALA A C 1
ATOM 891 O O . ALA A 1 109 ? -8.977 4.447 16.479 1.00 80.12 109 ALA A O 1
ATOM 892 N N . ASN A 1 110 ? -9.330 6.172 17.862 1.00 84.31 110 ASN A N 1
ATOM 893 C CA . ASN A 1 110 ? -10.653 6.466 17.312 1.00 84.31 110 ASN A CA 1
ATOM 894 C C . ASN A 1 110 ? -10.533 7.306 16.031 1.00 84.31 110 ASN A C 1
ATOM 896 O O . ASN A 1 110 ? -10.894 8.479 16.004 1.00 84.31 110 ASN A O 1
ATOM 900 N N . LEU A 1 111 ? -9.959 6.699 14.995 1.00 80.56 111 LEU A N 1
ATOM 901 C CA . LEU A 1 111 ? -9.715 7.317 13.701 1.00 80.56 111 LEU A CA 1
ATOM 902 C C . LEU A 1 111 ? -10.347 6.465 12.596 1.00 80.56 111 LEU A C 1
ATOM 904 O O . LEU A 1 111 ? -10.180 5.237 12.612 1.00 80.56 111 LEU A O 1
ATOM 908 N N . PRO A 1 112 ? -11.070 7.085 11.649 1.00 80.69 112 PRO A N 1
ATOM 909 C CA . PRO A 1 112 ? -11.516 6.392 10.452 1.00 80.69 112 PRO A CA 1
ATOM 910 C C . PRO A 1 112 ? -10.330 6.135 9.515 1.00 80.69 112 PRO A C 1
ATOM 912 O O . PRO A 1 112 ? -9.302 6.813 9.582 1.00 80.69 112 PRO A O 1
ATOM 915 N N . VAL A 1 113 ? -10.486 5.167 8.615 1.00 83.38 113 VAL A N 1
ATOM 916 C CA . VAL A 1 113 ? -9.634 5.056 7.427 1.00 83.38 113 VAL A CA 1
ATOM 917 C C . VAL A 1 113 ? -10.145 6.050 6.375 1.00 83.38 113 VAL A C 1
ATOM 919 O O . VAL A 1 113 ? -11.340 6.335 6.323 1.00 83.38 113 VAL A O 1
ATOM 922 N N . SER A 1 114 ? -9.250 6.615 5.555 1.00 85.75 114 SER A N 1
ATOM 923 C CA . SER A 1 114 ? -9.657 7.473 4.429 1.00 85.75 114 SER A CA 1
ATOM 924 C C . SER A 1 114 ? -10.667 6.729 3.533 1.00 85.75 114 SER A C 1
ATOM 926 O O . SER A 1 114 ? -10.413 5.562 3.223 1.00 85.75 114 SER A O 1
ATOM 928 N N . PRO A 1 115 ? -11.773 7.357 3.078 1.00 87.50 115 PRO A N 1
ATOM 929 C CA . PRO A 1 115 ? -12.835 6.662 2.343 1.00 87.50 115 PRO A CA 1
ATOM 930 C C . PRO A 1 115 ? -12.347 5.894 1.108 1.00 87.50 115 PRO A C 1
ATOM 932 O O . PRO A 1 115 ? -12.757 4.761 0.873 1.00 87.50 115 PRO A O 1
ATOM 935 N N . LEU A 1 116 ? -11.428 6.477 0.330 1.00 88.88 116 LEU A N 1
ATOM 936 C CA . LEU A 1 116 ? -10.875 5.806 -0.850 1.00 88.88 116 LEU A CA 1
ATOM 937 C C . LEU A 1 116 ? -9.945 4.647 -0.463 1.00 88.88 116 LEU A C 1
ATOM 939 O O . LEU A 1 116 ? -9.954 3.604 -1.115 1.00 88.88 116 LEU A O 1
ATOM 943 N N . ALA A 1 117 ? -9.155 4.815 0.600 1.00 90.19 117 ALA A N 1
ATOM 944 C CA . ALA A 1 117 ? -8.301 3.754 1.124 1.00 90.19 117 ALA A CA 1
ATOM 945 C C . ALA A 1 117 ? -9.137 2.576 1.634 1.00 90.19 117 ALA A C 1
ATOM 947 O O . ALA A 1 117 ? -8.841 1.433 1.305 1.00 90.19 117 ALA A O 1
ATOM 948 N N . GLU A 1 118 ? -10.213 2.847 2.368 1.00 90.75 118 GLU A N 1
ATOM 949 C CA . GLU A 1 118 ? -11.161 1.840 2.842 1.00 90.75 118 GLU A CA 1
ATOM 950 C C . GLU A 1 118 ? -11.840 1.105 1.679 1.00 90.75 118 GLU A C 1
ATOM 952 O O . GLU A 1 118 ? -11.851 -0.126 1.655 1.00 90.75 118 GLU A O 1
ATOM 957 N N . ALA A 1 119 ? -12.323 1.836 0.671 1.00 90.38 119 ALA A N 1
ATOM 958 C CA . ALA A 1 119 ? -12.948 1.244 -0.508 1.00 90.38 119 ALA A CA 1
ATOM 959 C C . ALA A 1 119 ? -11.985 0.328 -1.282 1.00 90.38 119 ALA A C 1
ATOM 961 O O . ALA A 1 119 ? -12.359 -0.784 -1.656 1.00 90.38 119 ALA A O 1
ATOM 962 N N . LEU A 1 120 ? -10.736 0.759 -1.495 1.00 91.25 120 LEU A N 1
ATOM 963 C CA . LEU A 1 120 ? -9.731 -0.060 -2.177 1.00 91.25 120 LEU A CA 1
ATOM 964 C C . LEU A 1 120 ? -9.278 -1.259 -1.339 1.00 91.25 120 LEU A C 1
ATOM 966 O O . LEU A 1 120 ? -9.032 -2.320 -1.912 1.00 91.25 120 LEU A O 1
ATOM 970 N N . LEU A 1 121 ? -9.202 -1.131 -0.011 1.00 91.25 121 LEU A N 1
ATOM 971 C CA . LEU A 1 121 ? -8.957 -2.266 0.884 1.00 91.25 121 LEU A CA 1
ATOM 972 C C . LEU A 1 121 ? -10.050 -3.320 0.724 1.00 91.25 121 LEU A C 1
ATOM 974 O O . LEU A 1 121 ? -9.737 -4.463 0.403 1.00 91.25 121 LEU A O 1
ATOM 978 N N . LEU A 1 122 ? -11.316 -2.925 0.887 1.00 90.44 122 LEU A N 1
ATOM 979 C CA . LEU A 1 122 ? -12.464 -3.823 0.751 1.00 90.44 122 LEU A CA 1
ATOM 980 C C . LEU A 1 122 ? -12.491 -4.482 -0.633 1.00 90.44 122 LEU A C 1
ATOM 982 O O . LEU A 1 122 ? -12.609 -5.701 -0.735 1.00 90.44 122 LEU A O 1
ATOM 986 N N . TYR A 1 123 ? -12.289 -3.702 -1.698 1.00 90.50 123 TYR A N 1
ATOM 987 C CA . TYR A 1 123 ? -12.216 -4.224 -3.063 1.00 90.50 123 TYR A CA 1
ATOM 988 C C . TYR A 1 123 ? -11.090 -5.251 -3.246 1.00 90.50 123 TYR A C 1
ATOM 990 O O . TYR A 1 123 ? -11.256 -6.242 -3.951 1.00 90.50 123 TYR A O 1
ATOM 998 N N . SER A 1 124 ? -9.934 -5.020 -2.625 1.00 91.81 124 SER A N 1
ATOM 999 C CA . SER A 1 124 ? -8.752 -5.871 -2.793 1.00 91.81 124 SER A CA 1
ATOM 1000 C C . SER A 1 124 ? -8.796 -7.133 -1.929 1.00 91.81 124 SER A C 1
ATOM 1002 O O . SER A 1 124 ? -8.183 -8.136 -2.288 1.00 91.81 124 SER A O 1
ATOM 1004 N N . GLU A 1 125 ? -9.518 -7.110 -0.806 1.00 89.25 125 GLU A N 1
ATOM 1005 C CA . GLU A 1 125 ? -9.788 -8.300 0.013 1.00 89.25 125 GLU A CA 1
ATOM 1006 C C . GLU A 1 125 ? -10.874 -9.189 -0.588 1.00 89.25 125 GLU A C 1
ATOM 1008 O O . GLU A 1 125 ? -10.794 -10.415 -0.486 1.00 89.25 125 GLU A O 1
ATOM 1013 N N . PHE A 1 126 ? -11.844 -8.576 -1.264 1.00 82.69 126 PHE A N 1
ATOM 1014 C CA . PHE A 1 126 ? -12.950 -9.256 -1.929 1.00 82.69 126 PHE A CA 1
ATOM 1015 C C . PHE A 1 126 ? -12.962 -8.916 -3.422 1.00 82.69 126 PHE A C 1
ATOM 1017 O O . PHE A 1 126 ? -13.909 -8.284 -3.901 1.00 82.69 126 PHE A O 1
ATOM 1024 N N . PRO A 1 127 ? -11.920 -9.307 -4.183 1.00 63.34 127 PRO A N 1
ATOM 1025 C CA . PRO A 1 127 ? -11.861 -8.987 -5.598 1.00 63.34 127 PRO A CA 1
ATOM 1026 C C . PRO A 1 127 ? -13.089 -9.578 -6.284 1.00 63.34 127 PRO A C 1
ATOM 1028 O O . PRO A 1 127 ? -13.336 -10.786 -6.208 1.00 63.34 127 PRO A O 1
ATOM 1031 N N . VAL A 1 128 ? -13.867 -8.715 -6.946 1.00 60.16 128 VAL A N 1
ATOM 1032 C CA . VAL A 1 128 ? -15.025 -9.136 -7.737 1.00 60.16 128 VAL A CA 1
ATOM 1033 C C . VAL A 1 128 ? -14.518 -10.131 -8.772 1.00 60.16 128 VAL A C 1
ATOM 1035 O O . VAL A 1 128 ? -13.803 -9.772 -9.708 1.00 60.16 128 VAL A O 1
ATOM 1038 N N . THR A 1 129 ? -14.858 -11.402 -8.586 1.00 55.75 129 THR A N 1
ATOM 1039 C CA . THR A 1 129 ? -14.562 -12.446 -9.558 1.00 55.75 129 THR A CA 1
ATOM 1040 C C . THR A 1 129 ? -15.456 -12.179 -10.757 1.00 55.75 129 THR A C 1
ATOM 1042 O O . THR A 1 129 ? -16.648 -12.477 -10.755 1.00 55.75 129 THR A O 1
ATOM 1045 N N . THR A 1 130 ? -14.898 -11.572 -11.801 1.00 49.22 130 THR A N 1
ATOM 1046 C CA . THR A 1 130 ? -15.566 -11.526 -13.095 1.00 49.22 130 THR A CA 1
ATOM 1047 C C . THR A 1 130 ? -15.608 -12.953 -13.628 1.00 49.22 130 THR A C 1
ATOM 1049 O O . THR A 1 130 ? -14.634 -13.465 -14.180 1.00 49.22 130 THR A O 1
ATOM 1052 N N . HIS A 1 131 ? -16.741 -13.629 -13.428 1.00 41.81 131 HIS A N 1
ATOM 1053 C CA . HIS A 1 131 ? -17.046 -14.899 -14.077 1.00 41.81 131 HIS A CA 1
ATOM 1054 C C . HIS A 1 131 ? -17.002 -14.711 -15.599 1.00 41.81 131 HIS A C 1
ATOM 1056 O O . HIS A 1 131 ? -17.998 -14.405 -16.245 1.00 41.81 131 HIS A O 1
ATOM 1062 N N . SER A 1 132 ? -15.833 -14.923 -16.192 1.00 47.00 132 SER A N 1
ATOM 1063 C CA . SER A 1 132 ? -15.661 -15.149 -17.623 1.00 47.00 132 SER A CA 1
ATOM 1064 C C . SER A 1 132 ? -15.668 -16.658 -17.860 1.00 47.00 132 SER A C 1
ATOM 1066 O O . SER A 1 132 ? -14.678 -17.272 -18.235 1.00 47.00 132 SER A O 1
ATOM 1068 N N . SER A 1 133 ? -16.818 -17.285 -17.608 1.00 40.41 133 SER A N 1
ATOM 1069 C CA . SER A 1 133 ? -17.123 -18.595 -18.183 1.00 40.41 133 SER A CA 1
ATOM 1070 C C . SER A 1 133 ? -18.584 -18.629 -18.609 1.00 40.41 133 SER A C 1
ATOM 1072 O O . SER A 1 133 ? -19.445 -19.194 -17.933 1.00 40.41 133 SER A O 1
ATOM 1074 N N . VAL A 1 134 ? -18.872 -18.033 -19.764 1.00 43.22 134 VAL A N 1
ATOM 1075 C CA . VAL A 1 134 ? -20.034 -18.457 -20.543 1.00 43.22 134 VAL A CA 1
ATOM 1076 C C . VAL A 1 134 ? -19.722 -19.880 -21.004 1.00 43.22 134 VAL A C 1
ATOM 1078 O O . VAL A 1 134 ? -18.998 -20.089 -21.974 1.00 43.22 134 VAL A O 1
ATOM 1081 N N . ARG A 1 135 ? -20.205 -20.884 -20.264 1.00 40.38 135 ARG A N 1
ATOM 1082 C CA . ARG A 1 135 ? -20.291 -22.243 -20.798 1.00 40.38 135 ARG A CA 1
ATOM 1083 C C . ARG A 1 135 ? -21.302 -22.191 -21.939 1.00 40.38 135 ARG A C 1
ATOM 1085 O O . ARG A 1 135 ? -22.495 -22.037 -21.698 1.00 40.38 135 ARG A O 1
ATOM 1092 N N . SER A 1 136 ? -20.815 -22.308 -23.171 1.00 46.25 136 SER A N 1
ATOM 1093 C CA . SER A 1 136 ? -21.642 -22.660 -24.323 1.00 46.25 136 SER A CA 1
ATOM 1094 C C . SER A 1 136 ? -22.277 -24.023 -24.051 1.00 46.25 136 SER A C 1
ATOM 1096 O O . SER A 1 136 ? -21.646 -25.059 -24.241 1.00 46.25 136 SER A O 1
ATOM 1098 N N . SER A 1 137 ? -23.515 -24.024 -23.567 1.00 39.88 137 SER A N 1
ATOM 1099 C CA . SER A 1 137 ? -24.382 -25.194 -23.617 1.00 39.88 137 SER A CA 1
ATOM 1100 C C . SER A 1 137 ? -25.055 -25.199 -24.984 1.00 39.88 137 SER A C 1
ATOM 1102 O O . SER A 1 137 ? -26.131 -24.630 -25.159 1.00 39.88 137 SER A O 1
ATOM 1104 N N . THR A 1 138 ? -24.419 -25.833 -25.965 1.00 40.31 138 THR A N 1
ATOM 1105 C CA . THR A 1 138 ? -25.110 -26.319 -27.159 1.00 40.31 138 THR A CA 1
ATOM 1106 C C . THR A 1 138 ? -26.051 -27.438 -26.724 1.00 40.31 138 THR A C 1
ATOM 1108 O O . THR A 1 138 ? -25.659 -28.594 -26.585 1.00 40.31 138 THR A O 1
ATOM 1111 N N . ALA A 1 139 ? -27.310 -27.085 -26.469 1.00 39.62 139 ALA A N 1
ATOM 1112 C CA . ALA A 1 139 ? -28.383 -28.060 -26.392 1.00 39.62 139 ALA A CA 1
ATOM 1113 C C . ALA A 1 139 ? -28.620 -28.600 -27.809 1.00 39.62 139 ALA A C 1
ATOM 1115 O O . ALA A 1 139 ? -29.230 -27.937 -28.647 1.00 39.62 139 ALA A O 1
ATOM 1116 N N . HIS A 1 140 ? -28.104 -29.796 -28.091 1.00 36.91 140 HIS A N 1
ATOM 1117 C CA . HIS A 1 140 ? -28.596 -30.596 -29.203 1.00 36.91 140 HIS A CA 1
ATOM 1118 C C . HIS A 1 140 ? -30.021 -31.040 -28.864 1.00 36.91 140 HIS A C 1
ATOM 1120 O O . HIS A 1 140 ? -30.224 -31.953 -28.068 1.00 36.91 140 HIS A O 1
ATOM 1126 N N . VAL A 1 141 ? -31.005 -30.373 -29.462 1.00 42.72 141 VAL A N 1
ATOM 1127 C CA . VAL A 1 141 ? -32.351 -30.924 -29.619 1.00 42.72 141 VAL A CA 1
ATOM 1128 C C . VAL A 1 141 ? -32.300 -31.811 -30.859 1.00 42.72 141 VAL A C 1
ATOM 1130 O O . VAL A 1 141 ? -32.167 -31.309 -31.974 1.00 42.72 141 VAL A O 1
ATOM 1133 N N . ALA A 1 142 ? -32.331 -33.126 -30.656 1.00 46.34 142 ALA A N 1
ATOM 1134 C CA . ALA A 1 142 ? -32.644 -34.073 -31.715 1.00 46.34 142 ALA A CA 1
ATOM 1135 C C . ALA A 1 142 ? -34.167 -34.264 -31.736 1.00 46.34 142 ALA A C 1
ATOM 1137 O O . ALA A 1 142 ? -34.762 -34.555 -30.696 1.00 46.34 142 ALA A O 1
ATOM 1138 N N . PHE A 1 143 ? -34.756 -34.023 -32.906 1.00 49.31 143 PHE A N 1
ATOM 1139 C CA . PHE A 1 143 ? -36.092 -34.486 -33.278 1.00 49.31 143 PHE A CA 1
ATOM 1140 C C . PHE A 1 143 ? -36.063 -35.987 -33.573 1.00 49.31 143 PHE A C 1
ATOM 1142 O O . PHE A 1 143 ? -35.007 -36.459 -34.059 1.00 49.31 143 PHE A O 1
#

pLDDT: mean 84.67, std 15.79, range [36.91, 98.12]